Protein AF-A0A1X1EYQ3-F1 (afdb_monomer_lite)

Organism: Pantoea cypripedii (NCBI:txid55209)

Secondary structure (DSSP, 8-state):
-HHHHHHHHHHHHHHHHHHHHHHHHT-------PPPP---TT---S-HHHHHHHHHHHHHHHHHHHHHHHHHHHHHHHHHHHHHHHHTTSS-HHHHHHHHHHHHHHHHHHHHHHHHHHHH-

Sequence (121 aa):
MTSTLLRLYRAIRTRAERLLLTGLFFAGNALADLPPIEQPTTGGGGGTYNTMMGYAKMGGLAIGLLASVGAFLAVAHAVITSFHDIRKGKGTWTEFIMYAVVGIILILVVIYLATKASDIL

pLDDT: mean 78.46, std 13.74, range [51.62, 94.94]

Radius of gyration: 32.5 Å; chains: 1; bounding box: 84×43×70 Å

Foldseek 3Di:
DPVVVVVVVVVVVVVVVVVVVVVVVPPPPPPDVPPPDDAQPQDRPDDPVVSVVSVVLVVVLVVLVVVLVVLLVVLVVLLVVQVVCVVVVNHDPVSNVVSVVVNVVSNVVSVVVSVVSVVVD

Structure (mmCIF, N/CA/C/O backbone):
data_AF-A0A1X1EYQ3-F1
#
_entry.id   AF-A0A1X1EYQ3-F1
#
loop_
_atom_site.group_PDB
_atom_site.id
_atom_site.type_symbol
_atom_site.label_atom_id
_atom_site.label_alt_id
_atom_site.label_comp_id
_atom_site.label_asym_id
_atom_site.label_entity_id
_atom_site.label_seq_id
_atom_site.pdbx_PDB_ins_code
_atom_site.Cartn_x
_atom_site.Cartn_y
_atom_site.Cartn_z
_atom_site.occupancy
_atom_site.B_iso_or_equiv
_atom_site.auth_seq_id
_atom_site.auth_comp_id
_atom_site.auth_asym_id
_atom_site.auth_atom_id
_atom_site.pdbx_PDB_model_num
ATOM 1 N N . MET A 1 1 ? 61.113 34.067 -42.439 1.00 54.28 1 MET A N 1
ATOM 2 C CA . MET A 1 1 ? 60.997 32.596 -42.259 1.00 54.28 1 MET A CA 1
ATOM 3 C C . MET A 1 1 ? 59.988 32.190 -41.168 1.00 54.28 1 MET A C 1
ATOM 5 O O . MET A 1 1 ? 59.767 31.007 -40.959 1.00 54.28 1 MET A O 1
ATOM 9 N N . THR A 1 2 ? 59.307 33.142 -40.517 1.00 54.25 2 THR A N 1
ATOM 10 C CA . THR A 1 2 ? 58.380 32.916 -39.387 1.00 54.25 2 THR 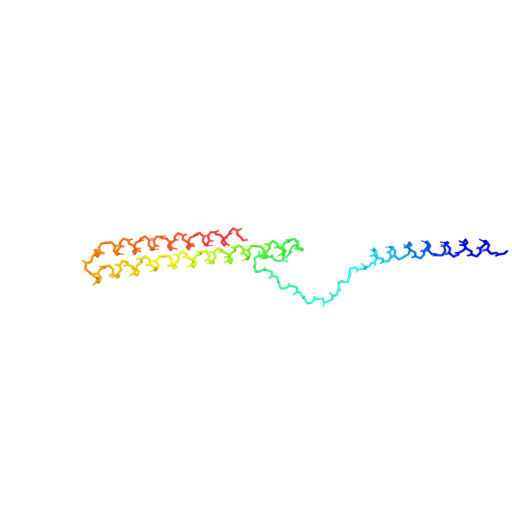A CA 1
ATOM 11 C C . THR A 1 2 ? 56.944 32.559 -39.808 1.00 54.25 2 THR A C 1
ATOM 13 O O . THR A 1 2 ? 56.192 31.970 -39.038 1.00 54.25 2 THR A O 1
ATOM 16 N N . SER A 1 3 ? 56.548 32.879 -41.045 1.00 57.28 3 SER A N 1
ATOM 17 C CA . SER A 1 3 ? 55.174 32.702 -41.545 1.00 57.28 3 SER A CA 1
ATOM 18 C C . SER A 1 3 ? 54.835 31.259 -41.941 1.00 57.28 3 SER A C 1
ATOM 20 O O . SER A 1 3 ? 53.680 30.849 -41.824 1.00 57.28 3 SER A O 1
ATOM 22 N N . THR A 1 4 ? 55.821 30.469 -42.369 1.00 59.69 4 THR A N 1
ATOM 23 C CA . THR A 1 4 ? 55.629 29.066 -42.777 1.00 59.69 4 THR A CA 1
ATOM 24 C C . THR A 1 4 ? 55.442 28.147 -41.569 1.00 59.69 4 THR A C 1
ATOM 26 O O . THR A 1 4 ? 54.599 27.252 -41.590 1.00 59.69 4 THR A O 1
ATOM 29 N N . LEU A 1 5 ? 56.153 28.428 -40.473 1.00 59.88 5 LEU A N 1
ATOM 30 C CA . LEU A 1 5 ? 56.083 27.661 -39.225 1.00 59.88 5 LEU A CA 1
ATOM 31 C C . LEU A 1 5 ? 54.713 27.787 -38.545 1.00 59.88 5 LEU A C 1
ATOM 33 O O . LEU A 1 5 ? 54.146 26.793 -38.095 1.00 59.88 5 LEU A O 1
ATOM 37 N N . LEU A 1 6 ? 54.125 28.987 -38.556 1.00 58.94 6 LEU A N 1
ATOM 38 C CA . LEU A 1 6 ? 52.787 29.223 -38.005 1.00 58.94 6 LEU A CA 1
ATOM 39 C C . LEU A 1 6 ? 51.685 28.523 -38.815 1.00 58.94 6 LEU A C 1
ATOM 41 O O . LEU A 1 6 ? 50.686 28.081 -38.247 1.00 58.94 6 LEU A O 1
ATOM 45 N N . ARG A 1 7 ? 51.866 28.383 -40.136 1.00 63.06 7 ARG A N 1
ATOM 46 C CA . ARG A 1 7 ? 50.934 27.644 -41.004 1.00 63.06 7 ARG A CA 1
ATOM 47 C C . ARG A 1 7 ? 51.013 26.138 -40.760 1.00 63.06 7 ARG A C 1
ATOM 49 O O . ARG A 1 7 ? 49.973 25.488 -40.683 1.00 63.06 7 ARG A O 1
ATOM 56 N N . LEU A 1 8 ? 52.218 25.608 -40.560 1.00 64.50 8 LEU A N 1
ATOM 57 C CA . LEU A 1 8 ? 52.434 24.193 -40.261 1.00 64.50 8 LEU A CA 1
ATOM 58 C C . LEU A 1 8 ? 51.867 23.809 -38.885 1.00 64.50 8 LEU A C 1
ATOM 60 O O . LEU A 1 8 ? 51.156 22.813 -38.769 1.00 64.50 8 LEU A O 1
ATOM 64 N N . TYR A 1 9 ? 52.078 24.649 -37.868 1.00 65.56 9 TYR A N 1
ATOM 65 C CA . TYR A 1 9 ? 51.528 24.444 -36.525 1.00 65.56 9 TYR A CA 1
ATOM 66 C C . TYR A 1 9 ? 49.989 24.417 -36.516 1.00 65.56 9 TYR A C 1
ATOM 68 O O . TYR A 1 9 ? 49.377 23.536 -35.911 1.00 65.56 9 TYR A O 1
ATOM 76 N N . ARG A 1 10 ? 49.340 25.329 -37.255 1.00 64.19 10 ARG A N 1
ATOM 77 C CA . ARG A 1 10 ? 47.870 25.358 -37.391 1.00 64.19 10 ARG A CA 1
ATOM 78 C C . ARG A 1 10 ? 47.324 24.151 -38.168 1.00 64.19 10 ARG A C 1
ATOM 80 O O . ARG A 1 10 ? 46.268 23.626 -37.816 1.00 64.19 10 ARG A O 1
ATOM 87 N N . ALA A 1 11 ? 48.042 23.674 -39.187 1.00 64.94 11 ALA A N 1
ATOM 88 C CA . ALA A 1 11 ? 47.662 22.482 -39.949 1.00 64.94 11 ALA A CA 1
ATOM 89 C C . ALA A 1 11 ? 47.784 21.186 -39.125 1.00 64.94 11 ALA A C 1
ATOM 91 O O . ALA A 1 11 ? 46.934 20.303 -39.229 1.00 64.94 11 ALA A O 1
ATOM 92 N N . ILE A 1 12 ? 48.808 21.080 -38.275 1.00 68.12 12 ILE A N 1
ATOM 93 C CA . ILE A 1 12 ? 48.993 19.934 -37.372 1.00 68.12 12 ILE A CA 1
ATOM 94 C C . ILE A 1 12 ? 47.922 19.941 -36.276 1.00 68.12 12 ILE A C 1
ATOM 96 O O . ILE A 1 12 ? 47.302 18.910 -36.026 1.00 68.12 12 ILE A O 1
ATOM 100 N N . ARG A 1 13 ? 47.632 21.107 -35.684 1.00 66.69 13 ARG A N 1
ATOM 101 C CA . ARG A 1 13 ? 46.606 21.248 -34.641 1.00 66.69 13 ARG A CA 1
ATOM 102 C C . ARG A 1 13 ? 45.205 20.873 -35.130 1.00 66.69 13 ARG A C 1
ATOM 104 O O . ARG A 1 13 ? 44.511 20.124 -34.459 1.00 66.69 13 ARG A O 1
ATOM 111 N N . THR A 1 14 ? 44.818 21.319 -36.323 1.00 64.81 14 THR A N 1
ATOM 112 C CA . THR A 1 14 ? 43.497 20.997 -36.900 1.00 64.81 14 THR A CA 1
ATOM 113 C C . THR A 1 14 ? 43.355 19.523 -37.293 1.00 64.81 14 THR A C 1
ATOM 115 O O . THR A 1 14 ? 42.262 18.965 -37.206 1.00 64.81 14 THR A O 1
ATOM 118 N N . ARG A 1 15 ? 44.445 18.854 -37.693 1.00 66.31 15 ARG A N 1
ATOM 119 C CA . ARG A 1 15 ? 44.454 17.398 -37.927 1.00 66.31 15 ARG A CA 1
ATOM 120 C C . ARG A 1 15 ? 44.401 16.608 -36.621 1.00 66.31 15 ARG A C 1
ATOM 122 O O . ARG A 1 15 ? 43.682 15.617 -36.562 1.00 66.31 15 ARG A O 1
ATOM 129 N N . ALA A 1 16 ? 45.101 17.068 -35.586 1.00 67.88 16 ALA A N 1
ATOM 130 C CA . ALA A 1 16 ? 45.045 16.482 -34.251 1.00 67.88 16 ALA A CA 1
ATOM 131 C C . ALA A 1 16 ? 43.649 16.627 -33.624 1.00 67.88 16 ALA A C 1
ATOM 133 O O . ALA A 1 16 ? 43.130 15.657 -33.094 1.00 67.88 16 ALA A O 1
ATOM 134 N N . GLU A 1 17 ? 42.998 17.786 -33.760 1.00 65.00 17 GLU A N 1
ATOM 135 C CA . GLU A 1 17 ? 41.617 18.000 -33.303 1.00 65.00 17 GLU A CA 1
ATOM 136 C C . GLU A 1 17 ? 40.624 17.087 -34.032 1.00 65.00 17 GLU A C 1
ATOM 138 O O . GLU A 1 17 ? 39.765 16.487 -33.394 1.00 65.00 17 GLU A O 1
ATOM 143 N N . ARG A 1 18 ? 40.768 16.908 -35.353 1.00 66.06 18 ARG A N 1
ATOM 144 C CA . ARG A 1 18 ? 39.932 15.964 -36.115 1.00 66.06 18 ARG A CA 1
ATOM 145 C C . ARG A 1 18 ? 40.165 14.514 -35.697 1.00 66.06 18 ARG A C 1
ATOM 147 O O . ARG A 1 18 ? 39.189 13.788 -35.563 1.00 66.06 18 ARG A O 1
ATOM 154 N N . LEU A 1 19 ? 41.417 14.120 -35.452 1.00 67.38 19 LEU A N 1
ATOM 155 C CA . LEU A 1 19 ? 41.769 12.785 -34.959 1.00 67.38 19 LEU A CA 1
ATOM 156 C C . LEU A 1 19 ? 41.267 12.541 -33.530 1.00 67.38 19 LEU A C 1
ATOM 158 O O . LEU A 1 19 ? 40.792 11.447 -33.236 1.00 67.38 19 LEU A O 1
ATOM 162 N N . LEU A 1 20 ? 41.311 13.559 -32.667 1.00 66.06 20 LEU A N 1
ATOM 163 C CA . LEU A 1 20 ? 40.754 13.522 -31.313 1.00 66.06 20 LEU A CA 1
ATOM 164 C C . LEU A 1 20 ? 39.228 13.425 -31.337 1.00 66.06 20 LEU A C 1
ATOM 166 O O . LEU A 1 20 ? 38.673 12.616 -30.605 1.00 66.06 20 LEU A O 1
ATOM 170 N N . LEU A 1 21 ? 38.553 14.182 -32.207 1.00 63.16 21 LEU A N 1
ATOM 171 C CA . LEU A 1 21 ? 37.104 14.089 -32.397 1.00 63.16 21 LEU A CA 1
ATOM 172 C C . LEU A 1 21 ? 36.708 12.705 -32.926 1.00 63.16 21 LEU A C 1
ATOM 174 O O . LEU A 1 21 ? 35.817 12.081 -32.360 1.00 63.16 21 LEU A O 1
ATOM 178 N N . THR A 1 22 ? 37.403 12.169 -33.937 1.00 63.62 22 THR A N 1
ATOM 179 C CA . THR A 1 22 ? 37.149 10.798 -34.410 1.00 63.62 22 THR A CA 1
ATOM 180 C C . THR A 1 22 ? 37.491 9.746 -33.360 1.00 63.62 22 THR A C 1
ATOM 182 O O . THR A 1 22 ? 36.774 8.764 -33.270 1.00 63.62 22 THR A O 1
ATOM 185 N N . GLY A 1 23 ? 38.523 9.950 -32.535 1.00 60.16 23 GLY A N 1
ATOM 186 C CA . GLY A 1 23 ? 38.865 9.062 -31.420 1.00 60.16 23 GLY A CA 1
ATOM 187 C C . GLY A 1 23 ? 37.840 9.102 -30.283 1.00 60.16 23 GLY A C 1
ATOM 188 O O . GLY A 1 23 ? 37.578 8.071 -29.676 1.00 60.16 23 GLY A O 1
ATOM 189 N N . LEU A 1 24 ? 37.199 10.254 -30.049 1.00 60.22 24 LEU A N 1
ATOM 190 C CA . LEU A 1 24 ? 36.088 10.393 -29.103 1.00 60.22 24 LEU A CA 1
ATOM 191 C C . LEU A 1 24 ? 34.844 9.627 -29.583 1.00 60.22 24 LEU A C 1
ATOM 193 O O . LEU A 1 24 ? 34.170 8.989 -28.783 1.00 60.22 24 LEU A O 1
ATOM 197 N N . PHE A 1 25 ? 34.567 9.654 -30.892 1.00 57.66 25 PHE A N 1
ATOM 198 C CA . PHE A 1 25 ? 33.479 8.883 -31.511 1.00 57.66 25 PHE A CA 1
ATOM 199 C C . PHE A 1 25 ? 33.829 7.401 -31.739 1.00 57.66 25 PHE A C 1
ATOM 201 O O . PHE A 1 25 ? 32.926 6.583 -31.885 1.00 57.66 25 PHE A O 1
ATOM 208 N N . PHE A 1 26 ? 35.121 7.049 -31.746 1.00 54.19 26 PHE A N 1
ATOM 209 C CA . PHE A 1 26 ? 35.642 5.679 -31.825 1.00 54.19 26 PHE A CA 1
ATOM 210 C C . PHE A 1 26 ? 36.021 5.119 -30.446 1.00 54.19 26 PHE A C 1
ATOM 212 O O . PHE A 1 26 ? 36.691 4.090 -30.370 1.00 54.19 26 PHE A O 1
ATOM 219 N N . ALA A 1 27 ? 35.602 5.769 -29.351 1.00 57.56 27 ALA A N 1
ATOM 220 C CA . ALA A 1 27 ? 35.601 5.160 -28.029 1.00 57.56 27 ALA A CA 1
ATOM 221 C C . ALA A 1 27 ? 34.716 3.913 -28.120 1.00 57.56 27 ALA A C 1
ATOM 223 O O . ALA A 1 27 ? 33.488 3.988 -28.080 1.00 57.56 27 ALA A O 1
ATOM 224 N N . GLY A 1 28 ? 35.371 2.784 -28.393 1.00 55.59 28 GLY A N 1
ATOM 225 C CA . GLY A 1 28 ? 34.733 1.509 -28.626 1.00 55.59 28 GLY A CA 1
ATOM 226 C C . GLY A 1 28 ? 33.790 1.201 -27.481 1.00 55.59 28 GLY A C 1
ATOM 227 O O . GLY A 1 28 ? 34.031 1.609 -26.345 1.00 55.59 28 GLY A O 1
ATOM 228 N N . ASN A 1 29 ? 32.718 0.481 -27.798 1.00 56.97 29 ASN A N 1
ATOM 229 C CA . ASN A 1 29 ? 31.892 -0.182 -26.806 1.00 56.97 29 ASN A CA 1
ATOM 230 C C . ASN A 1 29 ? 32.825 -0.971 -25.883 1.00 56.97 29 ASN A C 1
ATOM 232 O O . ASN A 1 29 ? 33.242 -2.082 -26.208 1.00 56.97 29 ASN A O 1
ATOM 236 N N . ALA A 1 30 ? 33.185 -0.369 -24.753 1.00 56.12 30 ALA A N 1
ATOM 237 C CA . ALA A 1 30 ? 33.821 -1.038 -23.649 1.00 56.12 30 ALA A CA 1
ATOM 238 C C . ALA A 1 30 ? 32.734 -1.920 -23.039 1.00 56.12 30 ALA A C 1
ATOM 240 O O . ALA A 1 30 ? 32.133 -1.593 -22.019 1.00 56.12 30 ALA A O 1
ATOM 241 N N . LEU A 1 31 ? 32.459 -3.039 -23.710 1.00 55.06 31 LEU A N 1
ATOM 242 C CA . LEU A 1 31 ? 31.946 -4.243 -23.083 1.00 55.06 31 LEU A CA 1
ATOM 243 C C . LEU A 1 31 ? 33.071 -4.723 -22.164 1.00 55.06 31 LEU A C 1
ATOM 245 O O . LEU A 1 31 ? 33.784 -5.680 -22.454 1.00 55.06 31 LEU A O 1
ATOM 249 N N . ALA A 1 32 ? 33.290 -3.973 -21.083 1.00 51.62 32 ALA A N 1
ATOM 250 C CA . ALA A 1 32 ? 33.855 -4.548 -19.890 1.00 51.62 32 ALA A CA 1
ATOM 251 C C . ALA A 1 32 ? 33.016 -5.793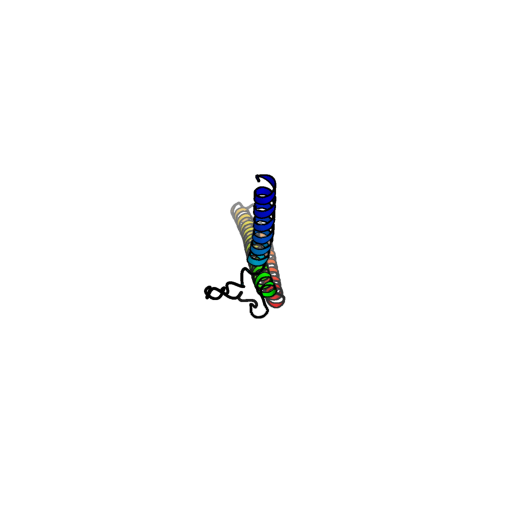 -19.604 1.00 51.62 32 ALA A C 1
ATOM 253 O O . ALA A 1 32 ? 31.793 -5.761 -19.778 1.00 51.62 32 ALA A O 1
ATOM 254 N N . ASP A 1 33 ? 33.672 -6.867 -19.185 1.00 55.50 33 ASP A N 1
ATOM 255 C CA . ASP A 1 33 ? 33.043 -7.985 -18.487 1.00 55.50 33 ASP A CA 1
ATOM 256 C C . ASP A 1 33 ? 32.483 -7.455 -17.154 1.00 55.50 33 ASP A C 1
ATOM 258 O O . ASP A 1 33 ? 32.985 -7.709 -16.062 1.00 55.50 33 ASP A O 1
ATOM 262 N N . LEU A 1 34 ? 31.529 -6.534 -17.271 1.00 56.50 34 LEU A N 1
ATOM 263 C CA . LEU A 1 34 ? 30.835 -5.900 -16.185 1.00 56.50 34 LEU A CA 1
ATOM 264 C C . LEU A 1 34 ? 29.868 -6.975 -15.704 1.00 56.50 34 LEU A C 1
ATOM 266 O O . LEU A 1 34 ? 29.124 -7.507 -16.537 1.00 56.50 34 LEU A O 1
ATOM 270 N N . PRO A 1 35 ? 29.902 -7.330 -14.408 1.00 65.25 35 PRO A N 1
ATOM 271 C CA . PRO A 1 35 ? 29.057 -8.383 -13.876 1.00 65.25 35 PRO A CA 1
ATOM 272 C C . PRO A 1 35 ? 27.619 -8.183 -14.368 1.00 65.25 35 PRO A C 1
ATOM 274 O O . PRO A 1 35 ? 27.147 -7.039 -14.402 1.00 65.25 35 PRO A O 1
ATOM 277 N N . PRO A 1 36 ? 26.945 -9.259 -14.810 1.00 65.69 36 PRO A N 1
ATOM 278 C CA . PRO A 1 36 ? 25.631 -9.154 -15.418 1.00 65.69 36 PRO A CA 1
ATOM 279 C C . PRO A 1 36 ? 24.706 -8.397 -14.469 1.00 65.69 36 PRO A C 1
ATOM 281 O O . PRO A 1 36 ? 24.566 -8.765 -13.303 1.00 65.69 36 PRO A O 1
ATOM 284 N N . ILE A 1 37 ? 24.113 -7.312 -14.969 1.00 64.69 37 ILE A N 1
ATOM 285 C CA . ILE A 1 37 ? 23.130 -6.531 -14.219 1.00 64.69 37 ILE A CA 1
ATOM 286 C C . ILE A 1 37 ? 22.015 -7.495 -13.823 1.00 64.69 37 ILE A C 1
ATOM 288 O O . ILE A 1 37 ? 21.472 -8.198 -14.682 1.00 64.69 37 ILE A O 1
ATOM 292 N N . GLU A 1 38 ? 21.716 -7.547 -12.526 1.00 70.31 38 GLU A N 1
ATOM 293 C CA . GLU A 1 38 ? 20.686 -8.422 -11.981 1.00 70.31 38 GLU A CA 1
ATOM 294 C C . GLU A 1 38 ? 19.373 -8.146 -12.713 1.00 70.31 38 GLU A C 1
ATOM 296 O O . GLU A 1 38 ? 18.849 -7.030 -12.696 1.00 70.31 38 GLU A O 1
ATOM 301 N N . GLN A 1 39 ? 18.886 -9.143 -13.449 1.00 67.75 39 GLN A N 1
ATOM 302 C CA . GLN A 1 39 ? 17.728 -8.944 -14.304 1.00 67.75 39 GLN A CA 1
ATOM 303 C C . GLN A 1 39 ? 16.492 -8.695 -13.433 1.00 67.75 39 GLN A C 1
ATOM 305 O O . GLN A 1 39 ? 16.287 -9.409 -12.450 1.00 67.75 39 GLN A O 1
ATOM 310 N N . PRO A 1 40 ? 15.641 -7.715 -13.783 1.00 68.81 40 PRO A N 1
ATOM 311 C CA . PRO A 1 40 ? 14.414 -7.475 -13.045 1.00 68.81 40 PRO A CA 1
ATOM 312 C C . PRO A 1 40 ? 13.531 -8.724 -13.094 1.00 68.81 40 PRO A C 1
ATOM 314 O O . PRO A 1 40 ? 13.343 -9.328 -14.154 1.00 68.81 40 PRO A O 1
ATOM 317 N N . THR A 1 41 ? 12.957 -9.084 -11.946 1.00 70.62 41 THR A N 1
ATOM 318 C CA . THR A 1 41 ? 12.117 -10.278 -11.759 1.00 70.62 41 THR A CA 1
ATOM 319 C C . THR A 1 41 ? 10.934 -10.337 -12.738 1.00 70.62 41 THR A C 1
ATOM 321 O O . THR A 1 41 ? 10.485 -11.421 -13.092 1.00 70.62 41 THR A O 1
ATOM 324 N N . THR A 1 42 ? 10.471 -9.182 -13.230 1.00 65.75 42 THR A N 1
ATOM 325 C CA . THR A 1 42 ? 9.344 -9.030 -14.172 1.00 65.75 42 THR A CA 1
ATOM 326 C C . THR A 1 42 ? 9.766 -9.029 -15.658 1.00 65.75 42 THR A C 1
ATOM 328 O O . THR A 1 42 ? 8.949 -8.771 -16.538 1.00 65.75 42 THR A O 1
ATOM 331 N N . GLY A 1 43 ? 11.034 -9.326 -15.976 1.00 60.38 43 GLY A N 1
ATOM 332 C CA . GLY A 1 43 ? 11.514 -9.542 -17.348 1.00 60.38 43 GLY A CA 1
ATOM 333 C C . GLY A 1 43 ? 12.688 -8.643 -17.749 1.00 60.38 43 GLY A C 1
ATOM 334 O O . GLY A 1 43 ? 12.545 -7.431 -17.874 1.00 60.38 43 GLY A O 1
ATOM 335 N N . GLY A 1 44 ? 13.850 -9.256 -18.009 1.00 56.38 44 GLY A N 1
ATOM 336 C CA . GLY A 1 44 ? 15.105 -8.571 -18.365 1.00 56.38 44 GLY A CA 1
ATOM 337 C C . GLY A 1 44 ? 15.734 -8.989 -19.701 1.00 56.38 44 GLY A C 1
ATOM 338 O O . GLY A 1 44 ? 16.886 -8.662 -19.961 1.00 56.38 44 GLY A O 1
ATOM 339 N N . GLY A 1 45 ? 15.009 -9.711 -20.561 1.00 60.06 45 GLY A N 1
ATOM 340 C CA . GLY A 1 45 ? 15.602 -10.421 -21.708 1.00 60.06 45 GLY A CA 1
ATOM 341 C C . GLY A 1 45 ? 15.621 -9.703 -23.067 1.00 60.06 45 GLY A C 1
ATOM 342 O O . GLY A 1 45 ? 15.860 -10.361 -24.070 1.00 60.06 45 GLY A O 1
ATOM 343 N N . GLY A 1 46 ? 15.331 -8.396 -23.149 1.00 70.19 46 GLY A N 1
ATOM 344 C CA . GLY A 1 46 ? 15.001 -7.730 -24.430 1.00 70.19 46 GLY A CA 1
ATOM 345 C C . GLY A 1 46 ? 15.812 -6.482 -24.800 1.00 70.19 46 GLY A C 1
ATOM 346 O O . GLY A 1 46 ? 15.468 -5.810 -25.768 1.00 70.19 46 GLY A O 1
ATOM 347 N N . GLY A 1 47 ? 16.848 -6.138 -24.029 1.00 77.81 47 GLY A N 1
ATOM 348 C CA . GLY A 1 47 ? 17.630 -4.902 -24.187 1.00 77.81 47 GLY A CA 1
ATOM 349 C C . GLY A 1 47 ? 17.420 -3.889 -23.053 1.00 77.81 47 GLY A C 1
ATOM 350 O O . GLY A 1 47 ? 16.571 -4.076 -22.182 1.00 77.81 47 GLY A O 1
ATOM 351 N N . THR A 1 48 ? 18.193 -2.795 -23.069 1.00 79.31 48 THR A N 1
ATOM 352 C CA . THR A 1 48 ? 18.268 -1.797 -21.97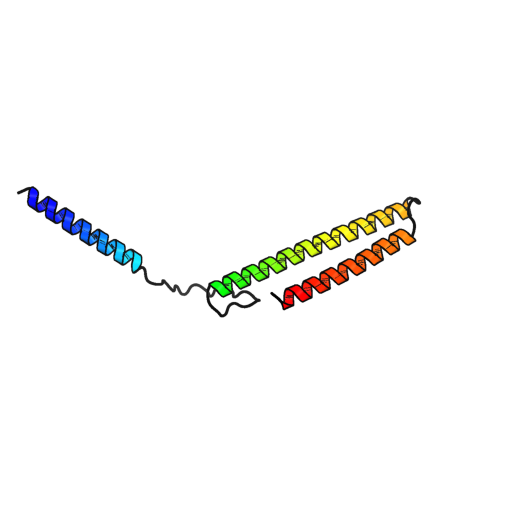6 1.00 79.31 48 THR A CA 1
ATOM 353 C C . THR A 1 48 ? 16.929 -1.129 -21.655 1.00 79.31 48 THR A C 1
ATOM 355 O O . THR A 1 48 ? 16.632 -0.868 -20.490 1.00 79.31 48 THR A O 1
ATOM 358 N N . TYR A 1 49 ? 16.090 -0.897 -22.670 1.00 80.75 49 TYR A N 1
ATOM 359 C CA . TYR A 1 49 ? 14.744 -0.346 -22.495 1.00 80.75 49 TYR A CA 1
ATOM 360 C C . TYR A 1 49 ? 13.827 -1.292 -21.708 1.00 80.75 49 TYR A C 1
ATOM 362 O O . TYR A 1 49 ? 13.110 -0.852 -20.810 1.00 80.75 49 TYR A O 1
ATOM 370 N N . ASN A 1 50 ? 13.886 -2.597 -21.994 1.00 80.81 50 ASN A N 1
ATOM 371 C CA . ASN A 1 50 ? 13.062 -3.586 -21.301 1.00 80.81 50 ASN A CA 1
ATOM 372 C C . ASN A 1 50 ? 13.495 -3.739 -19.836 1.00 80.81 50 ASN A C 1
ATOM 374 O O . ASN A 1 50 ? 12.654 -3.797 -18.945 1.00 80.81 50 ASN A O 1
ATOM 378 N N . THR A 1 51 ? 14.804 -3.700 -19.573 1.00 80.94 51 THR A N 1
ATOM 379 C CA . THR A 1 51 ? 15.349 -3.698 -18.209 1.00 80.94 51 THR A CA 1
ATOM 380 C C . THR A 1 51 ? 14.883 -2.476 -17.409 1.00 80.94 51 THR A C 1
ATOM 382 O O . THR A 1 51 ? 14.435 -2.623 -16.274 1.00 80.94 51 THR A O 1
ATOM 385 N N . MET A 1 52 ? 14.917 -1.274 -18.002 1.00 82.12 52 MET A N 1
ATOM 386 C CA . MET A 1 52 ? 14.408 -0.054 -17.357 1.00 82.12 52 MET A CA 1
ATOM 387 C C . MET A 1 52 ? 12.903 -0.150 -17.064 1.00 82.12 52 MET A C 1
ATOM 389 O O . MET A 1 52 ? 12.464 0.192 -15.965 1.00 82.12 52 MET A O 1
ATOM 393 N N . MET A 1 53 ? 12.113 -0.656 -18.017 1.00 82.94 53 MET A N 1
ATOM 394 C CA . MET A 1 53 ? 10.680 -0.882 -17.819 1.00 82.94 53 MET A CA 1
ATOM 395 C C . MET A 1 53 ? 10.422 -1.902 -16.699 1.00 82.94 53 MET A C 1
ATOM 397 O O . MET A 1 53 ? 9.545 -1.681 -15.867 1.00 82.94 53 MET A O 1
ATOM 401 N N . GLY A 1 54 ? 11.211 -2.977 -16.619 1.00 85.62 54 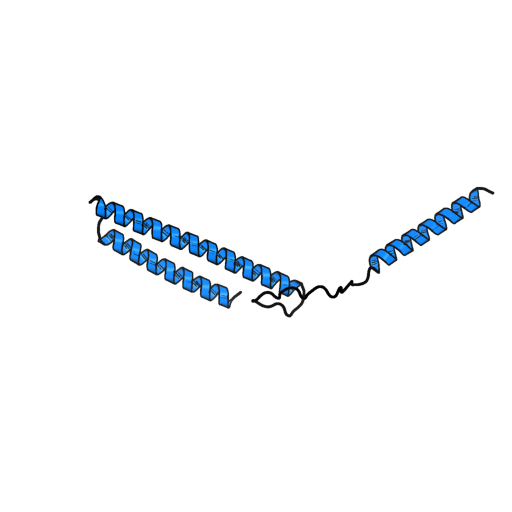GLY A N 1
ATOM 402 C CA . GLY A 1 54 ? 11.126 -3.969 -15.546 1.00 85.62 54 GLY A CA 1
ATOM 403 C C . GLY A 1 54 ? 11.334 -3.358 -14.156 1.00 85.62 54 GLY A C 1
ATOM 404 O O . GLY A 1 54 ? 10.541 -3.610 -13.249 1.00 85.62 54 GLY A O 1
ATOM 405 N N . TYR A 1 55 ? 12.327 -2.479 -13.990 1.00 84.75 55 TYR A N 1
ATOM 406 C CA . TYR A 1 55 ? 12.509 -1.751 -12.727 1.00 84.75 55 TYR A CA 1
ATOM 407 C C . TYR A 1 55 ? 11.373 -0.764 -12.435 1.00 84.75 55 TYR A C 1
ATOM 409 O O . TYR A 1 55 ? 10.947 -0.654 -11.285 1.00 84.75 55 TYR A O 1
ATOM 417 N N . ALA A 1 56 ? 10.840 -0.080 -13.451 1.00 87.12 56 ALA A N 1
ATOM 418 C CA . ALA A 1 56 ? 9.690 0.808 -13.275 1.00 87.12 56 ALA A CA 1
ATOM 419 C C . ALA A 1 56 ? 8.444 0.044 -12.789 1.00 87.12 56 ALA A C 1
ATOM 421 O O . ALA A 1 56 ? 7.738 0.522 -11.899 1.00 87.12 56 ALA A O 1
ATOM 422 N N . LYS A 1 57 ? 8.211 -1.169 -13.307 1.00 86.88 57 LYS A N 1
ATOM 423 C CA . LYS A 1 57 ? 7.125 -2.056 -12.864 1.00 86.88 57 LYS A CA 1
ATOM 424 C C . LYS A 1 57 ? 7.286 -2.480 -11.404 1.00 86.88 57 LYS A C 1
ATOM 426 O O . LYS A 1 57 ? 6.348 -2.339 -10.621 1.00 86.88 57 LYS A O 1
ATOM 431 N N . MET A 1 58 ? 8.490 -2.900 -11.014 1.00 86.19 58 MET A N 1
ATOM 432 C CA . MET A 1 58 ? 8.819 -3.220 -9.619 1.00 86.19 58 MET A CA 1
ATOM 433 C C . MET A 1 58 ? 8.633 -2.008 -8.692 1.00 86.19 58 MET A C 1
ATOM 435 O O . MET A 1 58 ? 8.107 -2.145 -7.587 1.00 86.19 58 MET A O 1
ATOM 439 N N . GLY A 1 59 ? 8.992 -0.805 -9.153 1.00 87.69 59 GLY A N 1
ATOM 440 C CA . GLY A 1 59 ? 8.739 0.444 -8.431 1.00 87.69 59 GLY A CA 1
ATOM 441 C C . GLY A 1 59 ? 7.246 0.730 -8.246 1.00 87.69 59 GLY A C 1
ATOM 442 O O . GLY A 1 59 ? 6.815 1.072 -7.145 1.00 87.69 59 GLY A O 1
ATOM 443 N N . GLY A 1 60 ? 6.440 0.527 -9.291 1.00 88.50 60 GLY A N 1
ATOM 444 C CA . GLY A 1 60 ? 4.982 0.637 -9.218 1.00 88.50 60 GLY A CA 1
ATOM 445 C C . GLY A 1 60 ? 4.369 -0.329 -8.200 1.00 88.50 60 GLY A C 1
ATOM 446 O O . GLY A 1 60 ? 3.558 0.090 -7.372 1.00 88.50 60 GLY A O 1
ATOM 447 N N . LEU A 1 61 ? 4.813 -1.592 -8.197 1.00 87.94 61 LEU A N 1
ATOM 448 C CA . LEU A 1 61 ? 4.398 -2.591 -7.204 1.00 87.94 61 LEU A CA 1
ATOM 449 C C . LEU A 1 61 ? 4.767 -2.167 -5.777 1.00 87.94 61 LEU A C 1
ATOM 451 O O . LEU A 1 61 ? 3.928 -2.241 -4.879 1.00 87.94 61 LEU A O 1
ATOM 455 N N . ALA A 1 62 ? 5.988 -1.670 -5.565 1.00 89.38 62 ALA A N 1
ATOM 456 C CA . ALA A 1 62 ? 6.436 -1.207 -4.253 1.00 89.38 62 ALA A CA 1
ATOM 457 C C . ALA A 1 62 ? 5.582 -0.040 -3.724 1.00 89.38 62 ALA A C 1
ATOM 459 O O . ALA A 1 62 ? 5.193 -0.034 -2.554 1.00 89.38 62 ALA A O 1
ATOM 460 N N . ILE A 1 63 ? 5.228 0.920 -4.585 1.00 90.25 63 ILE A N 1
ATOM 461 C CA . ILE A 1 63 ? 4.342 2.036 -4.220 1.00 90.25 63 ILE A CA 1
ATOM 462 C C . ILE A 1 63 ? 2.930 1.527 -3.899 1.00 90.25 63 ILE A C 1
ATOM 464 O O . ILE A 1 63 ? 2.342 1.943 -2.899 1.00 90.25 63 ILE A O 1
ATOM 468 N N . GLY A 1 64 ? 2.398 0.595 -4.697 1.00 88.44 64 GLY A N 1
ATOM 469 C CA . GLY A 1 64 ? 1.105 -0.042 -4.430 1.00 88.44 64 GLY A CA 1
ATOM 470 C C . GLY A 1 64 ? 1.069 -0.770 -3.081 1.00 88.44 64 GLY A C 1
ATOM 471 O O . GLY A 1 64 ? 0.086 -0.670 -2.340 1.00 88.44 64 GLY A O 1
ATOM 472 N N . LEU A 1 65 ? 2.165 -1.435 -2.708 1.00 89.56 65 LEU A N 1
ATOM 473 C CA . LEU A 1 65 ? 2.293 -2.092 -1.408 1.00 89.56 65 LEU A CA 1
ATOM 474 C C . LEU A 1 65 ? 2.323 -1.078 -0.254 1.00 89.56 65 LEU A C 1
ATOM 476 O O . LEU A 1 65 ? 1.626 -1.267 0.741 1.00 89.56 65 LEU A O 1
ATOM 480 N N . LEU A 1 66 ? 3.060 0.027 -0.391 1.00 92.25 66 LEU A N 1
ATOM 481 C CA . LEU A 1 66 ? 3.076 1.095 0.616 1.00 92.25 66 LEU A CA 1
ATOM 482 C C . LEU A 1 66 ? 1.694 1.734 0.807 1.00 92.25 66 LEU A C 1
ATOM 484 O O . LEU A 1 66 ? 1.267 1.955 1.942 1.00 92.25 66 LEU A O 1
ATOM 488 N N . ALA A 1 67 ? 0.966 1.980 -0.284 1.00 90.06 67 ALA A N 1
ATOM 489 C CA . ALA A 1 67 ? -0.409 2.471 -0.215 1.00 90.06 67 ALA A CA 1
ATOM 490 C C . ALA A 1 67 ? -1.330 1.476 0.514 1.00 90.06 67 ALA A C 1
ATOM 492 O O . ALA A 1 67 ? -2.144 1.877 1.348 1.00 90.06 67 ALA A O 1
ATOM 493 N N . SER A 1 68 ? -1.147 0.176 0.261 1.00 89.19 68 SER A N 1
ATOM 494 C CA . SER A 1 68 ? -1.883 -0.894 0.945 1.00 89.19 68 SER A CA 1
ATOM 495 C C . SER A 1 68 ? -1.639 -0.865 2.455 1.00 89.19 68 SER A C 1
ATOM 497 O O . SER A 1 68 ? -2.594 -0.898 3.231 1.00 89.19 68 SER A O 1
ATOM 499 N N . VAL A 1 69 ? -0.380 -0.718 2.886 1.00 92.38 69 VAL A N 1
ATOM 500 C CA . VAL A 1 69 ? -0.025 -0.559 4.308 1.00 92.38 69 VAL A CA 1
ATOM 501 C C . VAL A 1 69 ? -0.736 0.650 4.923 1.00 92.38 69 VAL A C 1
ATOM 503 O O . VAL A 1 69 ? -1.314 0.533 6.003 1.00 92.38 69 VAL A O 1
ATOM 506 N N . GLY A 1 70 ? -0.761 1.792 4.231 1.00 91.75 70 GLY A N 1
ATOM 507 C CA . GLY A 1 70 ? -1.480 2.983 4.695 1.00 91.75 70 GLY A CA 1
ATOM 508 C C . GLY A 1 70 ? -2.977 2.731 4.914 1.00 91.75 70 GLY A C 1
ATOM 509 O O . GLY A 1 70 ? -3.532 3.134 5.939 1.00 91.75 70 GLY A O 1
ATOM 510 N N . ALA A 1 71 ? -3.621 2.006 3.998 1.00 88.62 71 ALA A N 1
ATOM 511 C CA . ALA A 1 71 ? -5.033 1.657 4.117 1.00 88.62 71 ALA A CA 1
ATOM 512 C C . ALA A 1 71 ? -5.306 0.717 5.310 1.00 88.62 71 ALA A C 1
ATOM 514 O O . ALA A 1 71 ? -6.258 0.938 6.062 1.00 88.62 71 ALA A O 1
ATOM 515 N N . PHE A 1 72 ? -4.436 -0.272 5.548 1.00 89.19 72 PHE A N 1
ATOM 516 C CA . PHE A 1 72 ? -4.511 -1.134 6.734 1.00 89.19 72 PHE A CA 1
ATOM 517 C C . PHE A 1 72 ? -4.399 -0.338 8.041 1.00 89.19 72 PHE A C 1
ATOM 519 O O . PHE A 1 72 ? -5.176 -0.570 8.970 1.00 89.19 72 PHE A O 1
ATOM 526 N N . LEU A 1 73 ? -3.469 0.618 8.115 1.00 93.88 73 LEU A N 1
ATOM 527 C CA . LEU A 1 73 ? -3.294 1.460 9.301 1.00 93.88 73 LEU A CA 1
ATOM 528 C C . LEU A 1 73 ? -4.526 2.332 9.576 1.00 93.88 73 LEU A C 1
ATOM 530 O O . LEU A 1 73 ? -4.932 2.466 10.732 1.00 93.88 73 LEU A O 1
ATOM 534 N N . ALA A 1 74 ? -5.159 2.878 8.534 1.00 90.19 74 ALA A N 1
ATOM 535 C CA . ALA A 1 74 ? -6.387 3.660 8.676 1.00 90.19 74 ALA A CA 1
ATOM 536 C C . ALA A 1 74 ? -7.546 2.821 9.247 1.00 90.19 74 ALA A C 1
ATOM 538 O O . ALA A 1 74 ? -8.256 3.274 10.149 1.00 90.19 74 ALA A O 1
ATOM 539 N N . VAL A 1 75 ? -7.703 1.578 8.779 1.00 90.25 75 VAL A N 1
ATOM 540 C CA . VAL A 1 75 ? -8.709 0.643 9.310 1.00 90.25 75 VAL A CA 1
ATOM 541 C C . VAL A 1 75 ? -8.405 0.274 10.759 1.00 90.25 75 VAL A C 1
ATOM 543 O O . VAL A 1 75 ? -9.298 0.339 11.603 1.00 90.25 75 VAL A O 1
ATOM 546 N N . ALA A 1 76 ? -7.152 -0.063 11.074 1.00 91.56 76 ALA A N 1
ATOM 547 C CA . ALA A 1 76 ? -6.747 -0.383 12.440 1.00 91.56 76 ALA A CA 1
ATOM 548 C C . ALA A 1 76 ? -7.059 0.776 13.399 1.00 91.56 76 ALA A C 1
ATOM 550 O O . ALA A 1 76 ? -7.626 0.560 14.469 1.00 91.56 76 ALA A O 1
ATOM 551 N N . HIS A 1 77 ? -6.769 2.012 12.985 1.00 92.88 77 HIS A N 1
ATOM 552 C CA . HIS A 1 77 ? -7.106 3.203 13.755 1.00 92.88 77 HIS A CA 1
ATOM 553 C C . HIS A 1 77 ? -8.621 3.335 13.991 1.00 92.88 77 HIS A C 1
ATOM 555 O O . HIS A 1 77 ? -9.043 3.565 15.124 1.00 92.88 77 HIS A O 1
ATOM 561 N N . ALA A 1 78 ? -9.453 3.141 12.960 1.00 90.69 78 ALA A N 1
ATOM 562 C CA . ALA A 1 78 ? -10.912 3.208 13.093 1.00 90.69 78 ALA A CA 1
ATOM 563 C C . ALA A 1 78 ? -11.466 2.162 14.081 1.00 90.69 78 ALA A C 1
ATOM 565 O O . ALA A 1 78 ? -12.296 2.486 14.935 1.00 90.69 78 ALA A O 1
ATOM 566 N N . VAL A 1 79 ? -10.960 0.927 14.018 1.00 91.56 79 VAL A N 1
ATOM 567 C CA . VAL A 1 79 ? -11.355 -0.164 14.923 1.00 91.56 79 VAL A CA 1
ATOM 568 C C . VAL A 1 79 ? -10.938 0.133 16.368 1.00 91.56 79 VAL A C 1
ATOM 570 O O . VAL A 1 79 ? -11.742 -0.041 17.287 1.00 91.56 79 VAL A O 1
ATOM 573 N N . ILE A 1 80 ? -9.713 0.628 16.582 1.00 92.50 80 ILE A N 1
ATOM 574 C CA . ILE A 1 80 ? -9.211 1.002 17.915 1.00 92.50 80 ILE A CA 1
ATOM 575 C C . ILE A 1 80 ? -10.066 2.118 18.525 1.00 92.50 80 ILE A C 1
ATOM 577 O O . ILE A 1 80 ? -10.455 2.025 19.692 1.00 92.50 80 ILE A O 1
ATOM 581 N N . THR A 1 81 ? -10.385 3.159 17.754 1.00 91.88 81 THR A N 1
ATOM 582 C CA . THR A 1 81 ? -11.236 4.259 18.230 1.00 91.88 81 THR A CA 1
ATOM 583 C C . THR A 1 81 ? -12.626 3.757 18.608 1.00 91.88 81 THR A C 1
ATOM 585 O O . THR A 1 81 ? -13.090 4.040 19.712 1.00 91.88 81 THR A O 1
ATOM 588 N N . SER A 1 82 ? -13.249 2.932 17.763 1.00 90.81 82 SER A N 1
ATOM 589 C CA . SER A 1 82 ? -14.567 2.365 18.062 1.00 90.81 82 SER A CA 1
ATOM 590 C C . SER A 1 82 ? -14.559 1.494 19.327 1.00 90.81 82 SER A C 1
ATOM 592 O O . SER A 1 82 ? -15.464 1.591 20.159 1.00 90.81 82 SER A O 1
ATOM 594 N N . PHE A 1 83 ? -13.499 0.710 19.545 1.00 89.81 83 PHE A N 1
ATOM 595 C CA . PHE A 1 83 ? -13.343 -0.073 20.771 1.00 89.81 83 PHE A CA 1
ATOM 596 C C . PHE A 1 83 ? -13.201 0.811 22.020 1.00 89.81 83 PHE A C 1
ATOM 598 O O . PHE A 1 83 ? -13.802 0.533 23.064 1.00 89.81 83 PHE A O 1
ATOM 605 N N . HIS A 1 84 ? -12.435 1.902 21.927 1.00 92.50 84 HIS A N 1
ATOM 606 C CA . HIS A 1 84 ? -12.329 2.868 23.018 1.00 92.50 84 HIS A CA 1
ATOM 607 C C . HIS A 1 84 ? -13.673 3.523 23.352 1.00 92.50 84 HIS A C 1
ATOM 609 O O . HIS A 1 84 ? -13.954 3.736 24.534 1.00 92.50 84 HIS A O 1
ATOM 615 N N . ASP A 1 85 ? -14.508 3.810 22.355 1.00 91.69 85 ASP A N 1
ATOM 616 C CA . ASP A 1 85 ? -15.824 4.411 22.572 1.00 91.69 85 ASP A CA 1
ATOM 617 C C . ASP A 1 85 ? -16.793 3.451 23.271 1.00 91.69 85 ASP A C 1
ATOM 619 O O . ASP A 1 85 ? -17.482 3.862 24.213 1.00 91.69 85 ASP A O 1
ATOM 623 N N . ILE A 1 86 ? -16.779 2.161 22.913 1.00 91.56 86 ILE A N 1
ATOM 624 C CA . ILE A 1 86 ? -17.528 1.118 23.637 1.00 91.56 86 ILE A CA 1
ATOM 625 C C . ILE A 1 86 ? -17.066 1.048 25.094 1.00 91.56 86 ILE A C 1
ATOM 627 O O . ILE A 1 86 ? -17.886 1.043 26.013 1.00 91.56 86 ILE A O 1
ATOM 631 N N . ARG A 1 87 ? -15.749 1.053 25.333 1.00 89.88 87 ARG A N 1
ATOM 632 C CA . ARG A 1 87 ? -15.192 0.956 26.691 1.00 89.88 87 ARG A CA 1
ATOM 633 C C . ARG A 1 87 ? -15.537 2.164 27.567 1.00 89.88 87 ARG A C 1
ATOM 635 O O . ARG A 1 87 ? -15.629 2.027 28.783 1.00 89.88 87 ARG A O 1
ATOM 642 N N . LYS A 1 88 ? -15.741 3.333 26.961 1.00 92.12 88 LYS A N 1
ATOM 643 C CA . LYS A 1 88 ? -16.191 4.557 27.643 1.00 92.12 88 LYS A CA 1
ATOM 644 C C . LYS A 1 88 ? -17.714 4.620 27.828 1.00 92.12 88 LYS A C 1
ATOM 646 O O . LYS A 1 88 ? -18.201 5.612 28.362 1.00 92.12 88 LYS A O 1
ATOM 651 N N . GLY A 1 89 ? -18.459 3.608 27.376 1.00 89.44 89 GLY A N 1
ATOM 652 C CA . GLY A 1 89 ? -19.924 3.577 27.425 1.00 89.44 89 GLY A CA 1
ATOM 653 C C . GLY A 1 89 ? -20.601 4.559 26.464 1.00 89.44 89 GLY A C 1
ATOM 654 O O . GLY A 1 89 ? -21.784 4.843 26.623 1.00 89.44 89 GLY A O 1
ATOM 655 N N . LYS A 1 90 ? -19.855 5.107 25.495 1.00 87.50 90 LYS A N 1
ATOM 656 C CA . LYS A 1 90 ? -20.351 6.090 24.519 1.00 87.50 90 LYS A CA 1
ATOM 657 C C . LYS A 1 90 ? -20.611 5.493 23.135 1.00 87.50 90 LYS A C 1
ATOM 659 O O . LYS A 1 90 ? -21.308 6.123 22.351 1.00 87.50 90 LYS A O 1
ATOM 664 N N . GLY A 1 91 ? -20.035 4.331 22.840 1.00 82.94 91 GLY A N 1
ATOM 665 C CA . GLY A 1 91 ? -20.155 3.643 21.556 1.00 82.94 91 GLY A CA 1
ATOM 666 C C . GLY A 1 91 ? -20.990 2.371 21.647 1.00 82.94 91 GLY A C 1
ATOM 667 O O . GLY A 1 91 ? -21.144 1.777 22.720 1.00 82.94 91 GLY A O 1
ATOM 668 N N . THR A 1 92 ? -21.511 1.934 20.505 1.00 91.31 92 THR A N 1
ATOM 669 C CA . THR A 1 92 ? -22.316 0.713 20.396 1.00 91.31 92 THR A CA 1
ATOM 670 C C . THR A 1 92 ? -21.496 -0.463 19.863 1.00 91.31 92 THR A C 1
ATOM 672 O O . THR A 1 92 ? -20.620 -0.303 19.016 1.00 91.31 92 THR A O 1
ATOM 675 N N . TRP A 1 93 ? -21.817 -1.683 20.310 1.00 88.62 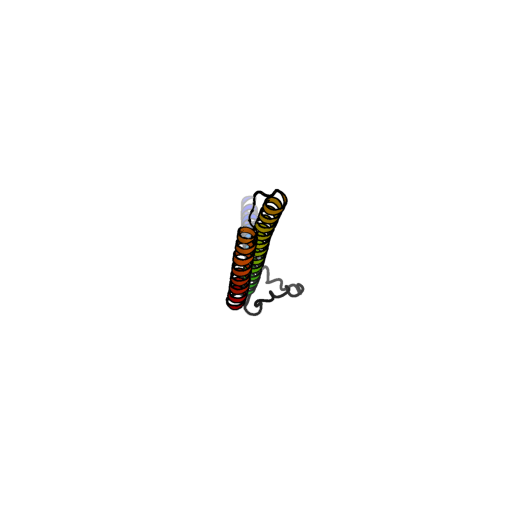93 TRP A N 1
ATOM 676 C CA . TRP A 1 93 ? -21.240 -2.911 19.738 1.00 88.62 93 TRP A CA 1
ATOM 677 C C . TRP A 1 93 ? -21.511 -3.037 18.232 1.00 88.62 93 TRP A C 1
ATOM 679 O O . TRP A 1 93 ? -20.678 -3.557 17.493 1.00 88.62 93 TRP A O 1
ATOM 689 N N . THR A 1 94 ? -22.647 -2.511 17.770 1.00 91.31 94 THR A N 1
ATOM 690 C CA . THR A 1 94 ? -23.019 -2.475 16.353 1.00 91.31 94 THR A CA 1
ATOM 691 C C . THR A 1 94 ? -22.065 -1.614 15.524 1.00 91.31 94 THR A C 1
ATOM 693 O O . THR A 1 94 ? -21.663 -2.036 14.442 1.00 91.31 94 THR A O 1
ATOM 696 N N . GLU A 1 95 ? -21.653 -0.442 16.019 1.00 87.50 95 GLU A N 1
ATOM 697 C CA . GLU A 1 95 ? -20.683 0.415 15.319 1.00 87.50 95 GLU A CA 1
ATOM 698 C C . GLU A 1 95 ? -19.333 -0.276 15.149 1.00 87.50 95 GLU A C 1
ATOM 700 O O . GLU A 1 95 ? -18.765 -0.247 14.059 1.00 87.50 95 GLU A O 1
ATOM 705 N N . PHE A 1 96 ? -18.846 -0.962 16.184 1.00 89.75 96 PHE A N 1
ATOM 706 C CA . PHE A 1 96 ? -17.593 -1.712 16.090 1.00 89.75 96 PHE A CA 1
ATOM 707 C C . PHE A 1 96 ? -17.652 -2.803 15.022 1.00 89.75 96 PHE A C 1
ATOM 709 O O . PHE A 1 96 ? -16.731 -2.929 14.214 1.00 89.75 96 PHE A O 1
ATOM 716 N N . ILE A 1 97 ? -18.756 -3.555 14.972 1.00 90.75 97 ILE A N 1
ATOM 717 C CA . ILE A 1 97 ? -18.961 -4.581 13.945 1.00 90.75 97 ILE A CA 1
ATOM 718 C C . ILE A 1 97 ? -19.011 -3.943 12.551 1.00 90.75 97 ILE A C 1
ATOM 720 O O . ILE A 1 97 ? -18.411 -4.486 11.626 1.00 90.75 97 ILE A O 1
ATOM 724 N N . MET A 1 98 ? -19.643 -2.778 12.385 1.00 92.06 98 MET A N 1
ATOM 725 C CA . MET A 1 98 ? -19.650 -2.074 11.098 1.00 92.06 98 MET A CA 1
ATOM 726 C C . MET A 1 98 ? -18.244 -1.662 10.659 1.00 92.06 98 MET A C 1
ATOM 728 O O . MET A 1 98 ? -17.872 -1.921 9.514 1.00 92.06 98 MET A O 1
ATOM 732 N N . TYR A 1 99 ? -17.431 -1.098 11.557 1.00 91.31 99 TYR A N 1
ATOM 733 C CA . TYR A 1 99 ? -16.034 -0.786 11.238 1.00 91.31 99 TYR A CA 1
ATOM 734 C C . TYR A 1 99 ? -15.223 -2.043 10.902 1.00 91.31 99 TYR A C 1
ATOM 736 O O . TYR A 1 99 ? -14.415 -2.013 9.973 1.00 91.31 99 TYR A O 1
ATOM 744 N N . ALA A 1 100 ? -15.471 -3.161 11.590 1.00 90.06 100 ALA A N 1
ATOM 745 C CA . ALA A 1 100 ? -14.834 -4.437 11.278 1.00 90.06 100 ALA A CA 1
ATOM 746 C C . ALA A 1 100 ? -15.231 -4.962 9.884 1.00 90.06 100 ALA A C 1
ATOM 748 O O . ALA A 1 100 ? -14.360 -5.359 9.111 1.00 90.06 100 ALA A O 1
ATOM 749 N N . VAL A 1 101 ? -16.519 -4.915 9.525 1.00 94.00 101 VAL A N 1
ATOM 750 C CA . VAL A 1 101 ? -17.023 -5.352 8.209 1.00 94.00 101 VAL A CA 1
ATOM 751 C C . VAL A 1 101 ? -16.455 -4.486 7.087 1.00 94.00 101 VAL A C 1
ATOM 753 O O . VAL A 1 101 ? -15.935 -5.019 6.107 1.00 94.00 101 VAL A O 1
ATOM 756 N N . VAL A 1 102 ? -16.496 -3.159 7.241 1.00 92.62 102 VAL A N 1
ATOM 757 C CA . VAL A 1 102 ? -15.898 -2.225 6.274 1.00 92.62 102 VAL A CA 1
ATOM 758 C C . VAL A 1 102 ? -14.399 -2.494 6.126 1.00 92.62 102 VAL A C 1
ATOM 760 O O . VAL A 1 102 ? -13.891 -2.524 5.005 1.00 92.62 102 VAL A O 1
ATOM 763 N N . GLY A 1 103 ? -13.707 -2.764 7.236 1.00 92.19 103 GLY A N 1
ATOM 764 C CA . GLY A 1 103 ? -12.301 -3.153 7.238 1.00 92.19 103 GLY A CA 1
ATOM 765 C C . GLY A 1 103 ? -12.028 -4.407 6.407 1.00 92.19 103 GLY A C 1
ATOM 766 O O . GLY A 1 103 ? -11.164 -4.380 5.536 1.00 92.19 103 GLY A O 1
ATOM 767 N N . ILE A 1 104 ? -12.792 -5.484 6.614 1.00 93.12 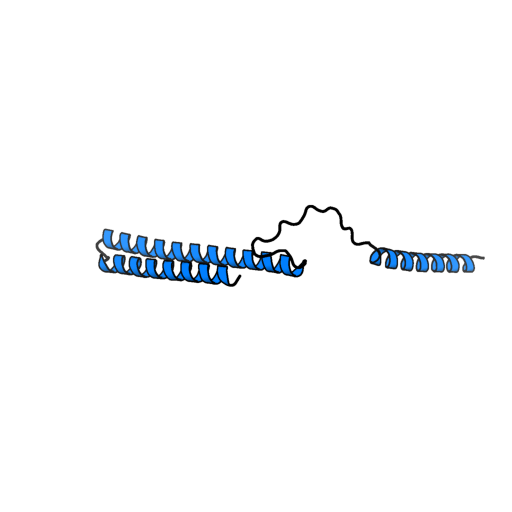104 ILE A N 1
ATOM 768 C CA . ILE A 1 104 ? -12.642 -6.735 5.849 1.00 93.12 104 ILE A CA 1
ATOM 769 C C . ILE A 1 104 ? -12.865 -6.493 4.353 1.00 93.12 104 ILE A C 1
ATOM 771 O O . ILE A 1 104 ? -12.062 -6.940 3.535 1.00 93.12 104 ILE A O 1
ATOM 775 N N . ILE A 1 105 ? -13.921 -5.761 3.987 1.00 94.94 105 ILE A N 1
ATOM 776 C CA . ILE A 1 105 ? -14.222 -5.449 2.583 1.00 94.94 105 ILE A CA 1
ATOM 777 C C . ILE A 1 105 ? -13.059 -4.685 1.945 1.00 94.94 105 ILE A C 1
ATOM 779 O O . ILE A 1 105 ? -12.621 -5.037 0.850 1.00 94.94 105 ILE A O 1
ATOM 783 N N . LEU A 1 106 ? -12.521 -3.678 2.637 1.00 92.50 106 LEU A N 1
ATOM 784 C CA . LEU A 1 106 ? -11.388 -2.904 2.141 1.00 92.50 106 LEU A CA 1
ATOM 785 C C . LEU A 1 106 ? -10.150 -3.785 1.920 1.00 92.50 106 LEU A C 1
ATOM 787 O O . LEU A 1 106 ? -9.503 -3.675 0.881 1.00 92.50 106 LEU A O 1
ATOM 791 N N . ILE A 1 107 ? -9.855 -4.702 2.843 1.00 91.00 107 ILE A N 1
ATOM 792 C CA . ILE A 1 107 ? -8.731 -5.639 2.716 1.00 91.00 107 ILE A CA 1
ATOM 793 C C . ILE A 1 107 ? -8.901 -6.535 1.486 1.00 91.00 107 ILE A C 1
ATOM 795 O O . ILE A 1 107 ? -7.960 -6.698 0.711 1.00 91.00 107 ILE A O 1
ATOM 799 N N . LEU A 1 108 ? -10.102 -7.079 1.272 1.00 93.56 108 LEU A N 1
ATOM 800 C CA . LEU A 1 108 ? -10.394 -7.916 0.107 1.00 93.56 108 LEU A CA 1
ATOM 801 C C . LEU A 1 108 ? -10.209 -7.148 -1.206 1.00 93.56 108 LEU A C 1
ATOM 803 O O . LEU A 1 108 ? -9.606 -7.678 -2.139 1.00 93.56 108 LEU A O 1
ATOM 807 N N . VAL A 1 109 ? -10.675 -5.898 -1.270 1.00 93.19 109 VAL A N 1
ATOM 808 C CA . VAL A 1 109 ? -10.498 -5.035 -2.448 1.00 93.19 109 VAL A CA 1
ATOM 809 C C . VAL A 1 109 ? -9.019 -4.748 -2.701 1.00 93.19 109 VAL A C 1
ATOM 811 O O . VAL A 1 109 ? -8.566 -4.853 -3.839 1.00 93.19 109 VAL A O 1
ATOM 814 N N . VAL A 1 110 ? -8.250 -4.427 -1.658 1.00 90.44 110 VAL A N 1
ATOM 815 C CA . VAL A 1 110 ? -6.811 -4.156 -1.776 1.00 90.44 110 VAL A CA 1
ATOM 816 C C . VAL A 1 110 ? -6.056 -5.388 -2.272 1.00 90.44 110 VAL A C 1
ATOM 818 O O . VAL A 1 110 ? -5.289 -5.276 -3.226 1.00 90.44 110 VAL A O 1
ATOM 821 N N . ILE A 1 111 ? -6.301 -6.566 -1.686 1.00 89.31 111 ILE A N 1
ATOM 822 C CA . ILE A 1 111 ? -5.670 -7.821 -2.125 1.00 89.31 111 ILE A CA 1
ATOM 823 C C . ILE A 1 111 ? -6.040 -8.113 -3.579 1.00 89.31 111 ILE A C 1
ATOM 825 O O . ILE A 1 111 ? -5.161 -8.400 -4.386 1.00 89.31 111 ILE A O 1
ATOM 829 N N . TYR A 1 112 ? -7.318 -7.972 -3.935 1.00 91.81 112 TYR A N 1
ATOM 830 C CA . TYR A 1 112 ? -7.780 -8.175 -5.304 1.00 91.81 112 TYR A CA 1
ATOM 831 C C . TYR A 1 112 ? -7.060 -7.256 -6.301 1.00 91.81 112 TYR A C 1
ATOM 833 O O . TYR A 1 112 ? -6.565 -7.722 -7.329 1.00 91.81 112 TYR A O 1
ATOM 841 N N . LEU A 1 113 ? -6.968 -5.959 -5.993 1.00 88.75 113 LEU A N 1
ATOM 842 C CA . LEU A 1 113 ? -6.275 -4.990 -6.840 1.00 88.75 113 LEU A CA 1
ATOM 843 C C . LEU A 1 113 ? -4.773 -5.273 -6.920 1.00 88.75 113 LEU A C 1
ATOM 845 O O . LEU A 1 113 ? -4.208 -5.155 -8.002 1.00 88.75 113 LEU A O 1
ATOM 849 N N . ALA A 1 114 ? -4.137 -5.684 -5.822 1.00 86.62 114 ALA A N 1
ATOM 850 C CA . ALA A 1 114 ? -2.724 -6.052 -5.811 1.00 86.62 114 ALA A CA 1
ATOM 851 C C . ALA A 1 114 ? -2.449 -7.280 -6.694 1.00 86.62 114 ALA A C 1
ATOM 853 O O . ALA A 1 114 ? -1.511 -7.261 -7.491 1.00 86.62 114 ALA A O 1
ATOM 854 N N . THR A 1 115 ? -3.296 -8.313 -6.623 1.00 87.94 115 THR A N 1
ATOM 855 C CA . THR A 1 115 ? -3.198 -9.486 -7.505 1.00 87.94 115 THR A CA 1
ATOM 856 C C . THR A 1 115 ? -3.391 -9.087 -8.966 1.00 87.94 115 THR A C 1
ATOM 858 O O . THR A 1 115 ? -2.575 -9.442 -9.809 1.00 87.94 115 THR A O 1
ATOM 861 N N . LYS A 1 116 ? -4.412 -8.277 -9.272 1.00 88.75 116 LYS A N 1
ATOM 862 C CA . LYS A 1 116 ? -4.649 -7.806 -10.644 1.00 88.75 116 LYS A CA 1
ATOM 863 C C . LYS A 1 116 ? -3.541 -6.906 -11.175 1.00 88.75 116 LYS A C 1
ATOM 865 O O . LYS A 1 116 ? -3.219 -6.991 -12.354 1.00 88.75 116 LYS A O 1
ATOM 870 N N . ALA A 1 117 ? -2.944 -6.074 -10.329 1.00 83.81 117 ALA A N 1
ATOM 871 C CA . ALA A 1 117 ? -1.790 -5.274 -10.707 1.00 83.81 117 ALA A CA 1
ATOM 872 C C . ALA A 1 117 ? -0.583 -6.166 -11.028 1.00 83.81 117 ALA A C 1
ATOM 874 O O . ALA A 1 117 ? 0.063 -5.944 -12.046 1.00 83.81 117 ALA A O 1
ATOM 875 N N . SER A 1 118 ? -0.325 -7.196 -10.214 1.00 82.31 118 SER A N 1
ATOM 876 C CA . SER A 1 118 ? 0.758 -8.158 -10.451 1.00 82.31 118 SER A CA 1
ATOM 877 C C . SER A 1 118 ? 0.567 -9.008 -11.711 1.00 82.31 118 SER A C 1
ATOM 879 O O . SER A 1 118 ? 1.558 -9.490 -12.241 1.00 82.31 118 SER A O 1
ATOM 881 N N . ASP A 1 119 ? -0.669 -9.216 -12.173 1.00 81.44 119 ASP A N 1
ATOM 882 C CA . ASP A 1 119 ? -0.932 -9.922 -13.435 1.00 81.44 119 ASP A CA 1
ATOM 883 C C . ASP A 1 119 ? -0.628 -9.045 -14.669 1.00 81.44 119 ASP A C 1
ATOM 885 O O . ASP A 1 119 ? -0.298 -9.560 -15.736 1.00 81.44 119 ASP A O 1
ATOM 889 N N . ILE A 1 120 ? -0.805 -7.721 -14.555 1.00 76.38 120 ILE A N 1
ATOM 890 C CA . ILE A 1 120 ? -0.676 -6.763 -15.672 1.00 76.38 120 ILE A CA 1
ATOM 891 C C . ILE A 1 120 ? 0.759 -6.224 -15.798 1.00 76.38 120 ILE A C 1
ATOM 893 O O . ILE A 1 120 ? 1.222 -5.932 -16.907 1.00 76.38 120 ILE A O 1
ATOM 897 N N . LEU A 1 121 ? 1.432 -6.031 -14.661 1.00 67.12 121 LEU A N 1
ATOM 898 C CA . LEU A 1 121 ? 2.826 -5.594 -14.564 1.00 67.12 121 LEU A CA 1
ATOM 899 C C . LEU A 1 121 ? 3.746 -6.780 -14.844 1.00 67.12 121 LEU A C 1
ATOM 901 O O . LEU A 1 121 ? 4.479 -6.688 -15.851 1.00 67.12 121 LEU A O 1
#

InterPro domains:
  IPR021356 Integrating conjugative element protein PFL4702 [PF11190] (34-120)
  IPR021356 Integrating conjugative element protein PFL4702 [TIGR03745] (21-121)